Protein AF-A0A539D1W3-F1 (afdb_monomer)

Radius of gyration: 18.22 Å; Cα contacts (8 Å, |Δi|>4): 132; chains: 1; bounding box: 27×50×44 Å

Mean predicted aligned error: 14.37 Å

Foldseek 3Di:
DDDPPPPPDDDDKDFALGQDCDPPQVVRCVVVVHDSVVCSVVRNVVRVVPGAIPDDPAFQDGAGEEDELVRLLVVLVVCVVVDPDPDSVSSSVVSCVVCNRRNYHYHD

Nearest PDB structures (foldseek):
  1r2x-assembly1_A  TM=5.219E-01  e=2.635E-10  Thermotoga maritima
  5ady-assembly1_I  TM=4.848E-01  e=4.265E-09  Escherichia coli K-12
  1y39-assembly2_B  TM=7.244E-01  e=1.456E-06  Geobacillus stearothermophilus
  4csu-assembly1_I  TM=9.001E-01  e=2.356E-05  Escherichia coli K-12
  6wdi-assembly1_i  TM=8.761E-01  e=1.691E-05  Escherichia coli

pLDDT: mean 72.84, std 14.6, range [35.78, 91.81]

Structure (mmCIF, N/CA/C/O backbone):
data_AF-A0A539D1W3-F1
#
_entry.id   AF-A0A539D1W3-F1
#
loop_
_atom_site.group_PDB
_atom_site.id
_atom_site.type_symbol
_atom_site.label_atom_id
_atom_site.label_alt_id
_atom_site.label_comp_id
_atom_site.label_asym_id
_atom_site.label_entity_id
_atom_site.label_seq_id
_atom_site.pdbx_PDB_ins_code
_atom_site.Cartn_x
_atom_site.Cartn_y
_atom_site.Cartn_z
_atom_site.occupancy
_atom_site.B_iso_or_equiv
_atom_site.auth_seq_id
_atom_site.auth_comp_id
_atom_site.auth_asym_id
_atom_site.auth_atom_id
_atom_site.pdbx_PDB_model_num
ATOM 1 N N . MET A 1 1 ? 12.195 8.480 -31.806 1.00 35.78 1 MET A N 1
ATOM 2 C CA . MET A 1 1 ? 13.162 8.135 -30.741 1.00 35.78 1 MET A CA 1
ATOM 3 C C . MET A 1 1 ? 12.599 8.638 -29.421 1.00 35.78 1 MET A C 1
ATOM 5 O O . MET A 1 1 ? 12.085 9.749 -29.383 1.00 35.78 1 MET A O 1
ATOM 9 N N . ALA A 1 2 ? 12.527 7.748 -28.432 1.00 39.59 2 ALA A N 1
ATOM 10 C CA . ALA A 1 2 ? 11.616 7.809 -27.292 1.00 39.59 2 ALA A CA 1
ATOM 11 C C . ALA A 1 2 ? 11.857 9.011 -26.367 1.00 39.59 2 ALA A C 1
ATOM 13 O O . ALA A 1 2 ? 12.995 9.336 -26.028 1.00 39.59 2 ALA A O 1
ATOM 14 N N . LYS A 1 3 ? 10.757 9.656 -25.960 1.00 39.38 3 LYS A N 1
ATOM 15 C CA . LYS A 1 3 ? 10.733 10.719 -24.953 1.00 39.38 3 LYS A CA 1
ATOM 16 C C . LYS A 1 3 ? 11.393 10.192 -23.681 1.00 39.38 3 LYS A C 1
ATOM 18 O O . LYS A 1 3 ? 10.917 9.226 -23.094 1.00 39.38 3 LYS A O 1
ATOM 23 N N . LYS A 1 4 ? 12.484 10.835 -23.276 1.00 37.00 4 LYS A N 1
ATOM 24 C CA . LYS A 1 4 ? 13.166 10.611 -22.003 1.00 37.00 4 LYS A CA 1
ATOM 25 C C . LYS A 1 4 ? 12.258 11.159 -20.901 1.00 37.00 4 LYS A C 1
ATOM 27 O O . LYS A 1 4 ? 12.365 12.322 -20.525 1.00 37.00 4 LYS A O 1
ATOM 32 N N . VAL A 1 5 ? 11.282 10.359 -20.482 1.00 44.88 5 VAL A N 1
ATOM 33 C CA . VAL A 1 5 ? 10.501 10.638 -19.278 1.00 44.88 5 VAL A CA 1
ATOM 34 C C . VAL A 1 5 ? 11.500 10.502 -18.134 1.00 44.88 5 VAL A C 1
ATOM 36 O O . VAL A 1 5 ? 12.143 9.468 -17.995 1.00 44.88 5 VAL A O 1
ATOM 39 N N . LEU A 1 6 ? 11.766 11.588 -17.411 1.00 43.62 6 LEU A N 1
ATOM 40 C CA . LEU A 1 6 ? 12.645 11.531 -16.252 1.00 43.62 6 LEU A CA 1
ATOM 41 C C . LEU A 1 6 ? 11.953 10.663 -15.194 1.00 43.62 6 LEU A C 1
ATOM 43 O O . LEU A 1 6 ? 11.040 11.132 -14.521 1.00 43.62 6 LEU A O 1
ATOM 47 N N . ASP A 1 7 ? 12.397 9.416 -15.058 1.00 44.31 7 ASP A N 1
ATOM 48 C CA . ASP A 1 7 ? 11.919 8.415 -14.095 1.00 44.31 7 ASP A CA 1
ATOM 49 C C . ASP A 1 7 ? 12.304 8.763 -12.637 1.00 44.31 7 ASP A C 1
ATOM 51 O O . ASP A 1 7 ? 12.894 7.964 -11.909 1.00 44.31 7 ASP A O 1
ATOM 55 N N . LYS A 1 8 ? 12.010 9.984 -12.171 1.00 54.72 8 LYS A N 1
ATOM 56 C CA . LYS A 1 8 ? 12.076 10.329 -10.743 1.00 54.72 8 LYS A CA 1
ATOM 57 C C . LYS A 1 8 ? 10.786 9.867 -10.068 1.00 54.72 8 LYS A C 1
ATOM 59 O O . LYS A 1 8 ? 9.866 10.647 -9.840 1.00 54.72 8 LYS A O 1
ATOM 64 N N . THR A 1 9 ? 10.725 8.583 -9.734 1.00 55.38 9 THR A N 1
ATOM 65 C CA . THR A 1 9 ? 9.640 8.025 -8.919 1.00 55.38 9 THR A CA 1
ATOM 66 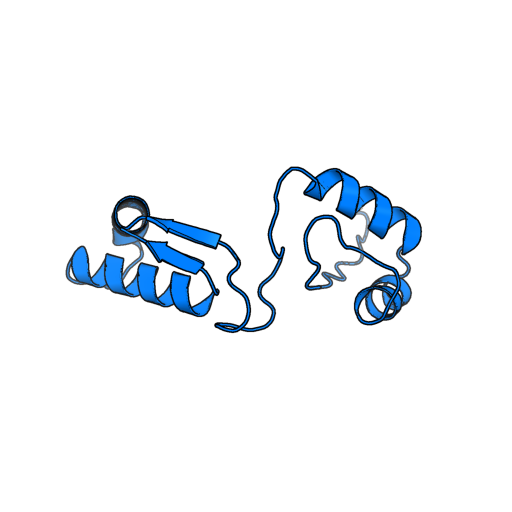C C . THR A 1 9 ? 9.804 8.490 -7.471 1.00 55.38 9 THR A C 1
ATOM 68 O O . THR A 1 9 ? 10.610 7.944 -6.719 1.00 55.38 9 THR A O 1
ATOM 71 N N . ILE A 1 10 ? 9.054 9.520 -7.071 1.00 61.59 10 ILE A N 1
ATOM 72 C CA . ILE A 1 10 ? 9.014 9.998 -5.683 1.00 61.59 10 ILE A CA 1
ATOM 73 C C . ILE A 1 10 ? 8.001 9.163 -4.902 1.00 61.59 10 ILE A C 1
ATOM 75 O O . ILE A 1 10 ? 6.816 9.140 -5.228 1.00 61.59 10 ILE A O 1
ATOM 79 N N . LYS A 1 11 ? 8.467 8.497 -3.842 1.00 58.09 11 LYS A N 1
ATOM 80 C CA . LYS A 1 11 ? 7.603 7.827 -2.866 1.00 58.09 11 LYS A CA 1
ATOM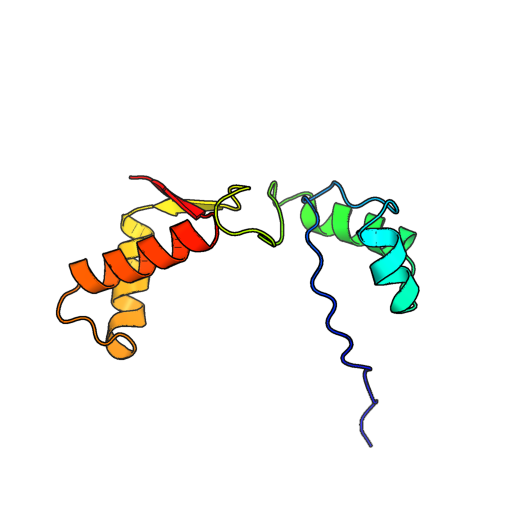 81 C C . LYS A 1 11 ? 7.285 8.819 -1.757 1.00 58.09 11 LYS A C 1
ATOM 83 O O . LYS A 1 11 ? 8.177 9.191 -1.000 1.00 58.09 11 LYS A O 1
ATOM 88 N N . LEU A 1 12 ? 6.032 9.251 -1.680 1.00 64.00 12 LEU A N 1
ATOM 89 C CA . LEU A 1 12 ? 5.579 10.188 -0.663 1.00 64.00 12 LEU A CA 1
ATOM 90 C C . LEU A 1 12 ? 4.320 9.663 0.021 1.00 64.00 12 LEU A C 1
ATOM 92 O O . LEU A 1 12 ? 3.416 9.165 -0.643 1.00 64.00 12 LEU A O 1
ATOM 96 N N . GLN A 1 13 ? 4.283 9.770 1.346 1.00 62.94 13 GLN A N 1
ATOM 97 C CA . GLN A 1 13 ? 3.139 9.373 2.155 1.00 62.94 13 GLN A CA 1
ATOM 98 C C . GLN A 1 13 ? 2.225 10.579 2.344 1.00 62.94 13 GLN A C 1
ATOM 100 O O . GLN A 1 13 ? 2.629 11.575 2.945 1.00 62.94 13 GLN A O 1
ATOM 105 N N . ILE A 1 14 ? 1.002 10.491 1.822 1.00 68.06 14 ILE A N 1
ATOM 106 C CA . ILE A 1 14 ? 0.021 11.572 1.908 1.00 68.06 14 ILE A CA 1
ATOM 107 C C . ILE A 1 14 ? -1.326 10.977 2.337 1.00 68.06 14 ILE A C 1
ATOM 109 O O . ILE A 1 14 ? -1.793 10.017 1.714 1.00 68.06 14 ILE A O 1
ATOM 113 N N . PRO A 1 15 ? -1.968 11.509 3.393 1.00 67.31 15 PRO A N 1
ATOM 114 C CA . PRO A 1 15 ? -3.331 11.119 3.722 1.00 67.31 15 PRO A CA 1
ATOM 115 C C . PRO A 1 15 ? -4.283 11.538 2.594 1.00 67.3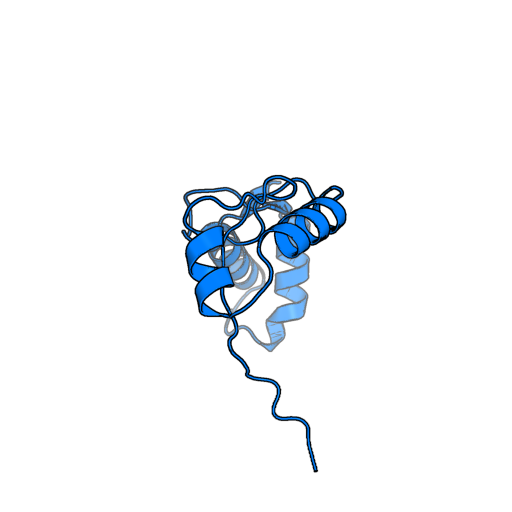1 15 PRO A C 1
ATOM 117 O O . PRO A 1 15 ? -4.193 12.658 2.084 1.00 67.31 15 PRO A O 1
ATOM 120 N N . ALA A 1 16 ? -5.194 10.646 2.203 1.00 69.94 16 ALA A N 1
ATOM 121 C CA . ALA A 1 16 ? -6.205 10.927 1.191 1.00 69.94 16 ALA A CA 1
ATOM 122 C C . ALA A 1 16 ? -7.000 12.191 1.549 1.00 69.94 16 ALA A C 1
ATOM 124 O O . ALA A 1 16 ? -7.416 12.376 2.692 1.00 69.94 16 ALA A O 1
ATOM 125 N N . GLY A 1 17 ? -7.177 13.082 0.576 1.00 68.75 17 GLY A N 1
ATOM 126 C CA . GLY A 1 17 ? -7.884 14.350 0.756 1.00 68.75 17 GLY A CA 1
ATOM 127 C C . GLY A 1 17 ? -7.146 15.413 1.582 1.00 68.75 17 GLY A C 1
ATOM 128 O O . GLY A 1 17 ? -7.676 16.514 1.721 1.00 68.75 17 GLY A O 1
ATOM 129 N N . ALA A 1 18 ? -5.944 15.131 2.103 1.00 72.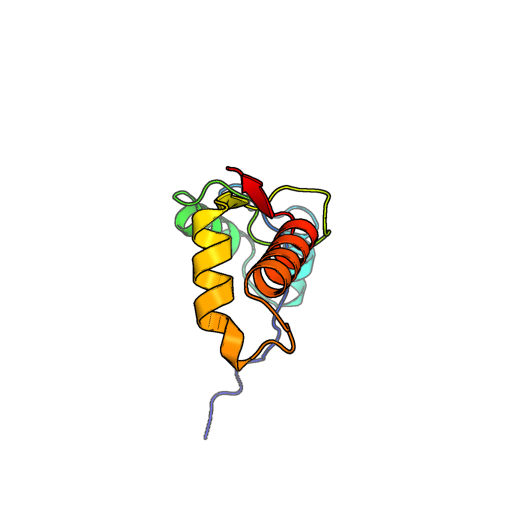38 18 ALA A N 1
ATOM 130 C CA . ALA A 1 18 ? -5.185 16.043 2.963 1.00 72.38 18 ALA A CA 1
ATOM 131 C C . ALA A 1 18 ? -3.780 16.388 2.427 1.00 72.38 18 ALA A C 1
ATOM 133 O O . ALA A 1 18 ? -2.871 16.691 3.203 1.00 72.38 18 ALA A O 1
ATOM 134 N N . ALA A 1 19 ? -3.580 16.375 1.106 1.00 71.00 19 ALA A N 1
ATOM 135 C CA . ALA A 1 19 ? -2.366 16.913 0.497 1.00 71.00 19 ALA A CA 1
ATOM 136 C C . ALA A 1 19 ? -2.285 18.427 0.725 1.00 71.00 19 ALA A C 1
ATOM 138 O O . ALA A 1 19 ? -3.195 19.174 0.351 1.00 71.00 19 ALA A O 1
ATOM 139 N N . ASN A 1 20 ? -1.182 18.880 1.320 1.00 72.88 20 ASN A N 1
ATOM 140 C CA . ASN A 1 20 ? -0.887 20.288 1.556 1.00 72.88 20 ASN A CA 1
ATOM 141 C C . ASN A 1 20 ? 0.584 20.590 1.199 1.00 72.88 20 ASN A C 1
ATOM 143 O O . ASN A 1 20 ? 1.403 19.677 1.154 1.00 72.88 20 ASN A O 1
ATOM 147 N N . PRO A 1 21 ? 0.944 21.850 0.906 1.00 69.38 21 PRO A N 1
ATOM 148 C CA . PRO A 1 21 ? 2.301 22.217 0.496 1.00 69.38 21 PRO A CA 1
ATOM 149 C C . PRO A 1 21 ? 3.348 22.191 1.628 1.00 69.38 21 PRO A C 1
ATOM 151 O O . PRO A 1 21 ? 4.498 22.556 1.382 1.00 69.38 21 PRO A O 1
ATOM 154 N N . SER A 1 22 ? 3.000 21.776 2.852 1.00 70.31 22 SER A N 1
ATOM 155 C CA . SER A 1 22 ? 3.967 21.691 3.953 1.00 70.31 22 SER A CA 1
ATOM 156 C C . SER A 1 22 ? 5.021 20.603 3.699 1.00 70.31 22 SER A C 1
ATOM 158 O O . SER A 1 22 ? 4.807 19.683 2.898 1.00 70.31 22 SER A O 1
ATOM 160 N N . PRO A 1 23 ? 6.181 20.660 4.380 1.00 66.00 23 PRO A N 1
ATOM 161 C CA . PRO A 1 23 ? 7.079 19.509 4.465 1.00 66.00 23 PRO A CA 1
ATOM 162 C C . PRO A 1 23 ? 6.285 18.294 4.979 1.00 66.00 23 PRO A C 1
ATOM 164 O O . PRO A 1 23 ? 5.592 18.446 5.987 1.00 66.00 23 PRO A O 1
ATOM 167 N N . PRO A 1 24 ? 6.313 17.118 4.313 1.00 66.56 24 PRO A N 1
ATOM 168 C CA . PRO A 1 24 ? 7.292 16.616 3.332 1.00 66.56 24 PRO A CA 1
ATOM 169 C C . PRO A 1 24 ? 6.933 16.793 1.836 1.00 66.56 24 PRO A C 1
ATOM 171 O O . PRO A 1 24 ? 7.753 16.471 0.977 1.00 66.56 24 PRO A O 1
ATOM 174 N N . ILE A 1 25 ? 5.741 17.300 1.500 1.00 72.56 25 ILE A N 1
ATOM 175 C CA . ILE A 1 25 ? 5.206 17.388 0.124 1.00 72.56 25 ILE A CA 1
ATOM 176 C C . ILE A 1 25 ? 5.844 18.524 -0.668 1.00 72.56 25 ILE A C 1
ATOM 178 O O . ILE A 1 25 ? 6.303 18.310 -1.792 1.00 72.56 25 ILE A O 1
ATOM 182 N N . GLY A 1 26 ? 5.923 19.712 -0.067 1.00 72.12 26 GLY A N 1
ATOM 183 C CA . GLY A 1 26 ? 6.497 20.892 -0.714 1.00 72.12 26 GLY A CA 1
ATOM 184 C C . GLY A 1 26 ? 7.942 20.680 -1.187 1.00 72.12 26 GLY A C 1
ATOM 185 O O . GLY A 1 26 ? 8.211 20.839 -2.379 1.00 72.12 26 GLY A O 1
ATOM 186 N N . PRO A 1 27 ? 8.871 20.259 -0.304 1.00 79.00 27 PRO A N 1
ATOM 187 C CA . PRO A 1 27 ? 10.262 20.024 -0.686 1.00 79.00 27 PRO A CA 1
ATOM 188 C C . PRO A 1 27 ? 10.432 18.904 -1.720 1.00 79.00 27 PRO A C 1
ATOM 190 O O . PRO A 1 27 ? 11.189 19.074 -2.672 1.00 79.00 27 PRO A O 1
ATOM 193 N N . ALA A 1 28 ? 9.718 17.781 -1.578 1.00 73.12 28 ALA A N 1
ATOM 194 C CA . ALA A 1 28 ? 9.883 16.626 -2.462 1.00 73.12 28 ALA A CA 1
ATOM 195 C C . ALA A 1 28 ? 9.380 16.900 -3.888 1.00 73.12 28 ALA A C 1
ATOM 197 O O . ALA A 1 28 ? 10.078 16.612 -4.860 1.00 73.12 28 ALA A O 1
ATOM 198 N N . LEU A 1 29 ? 8.196 17.503 -4.023 1.00 74.56 29 LEU A N 1
ATOM 199 C CA . LEU A 1 29 ? 7.626 17.840 -5.329 1.00 74.56 29 LEU A CA 1
ATOM 200 C C . LEU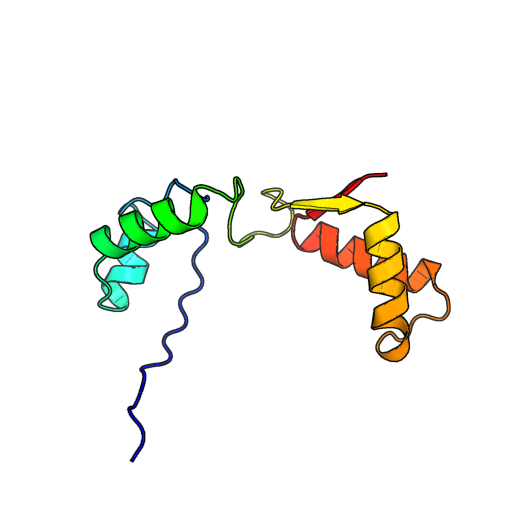 A 1 29 ? 8.334 19.035 -5.973 1.00 74.56 29 LEU A C 1
ATOM 202 O O . LEU A 1 29 ? 8.583 19.018 -7.179 1.00 74.56 29 LEU A O 1
ATOM 206 N N . GLY A 1 30 ? 8.744 20.025 -5.171 1.00 75.31 30 GLY A N 1
ATOM 207 C CA . GLY A 1 30 ? 9.550 21.152 -5.637 1.00 75.31 30 GLY A CA 1
ATOM 208 C C . GLY A 1 30 ? 10.909 20.712 -6.194 1.00 75.31 30 GLY A C 1
ATOM 209 O O . GLY A 1 30 ? 11.300 21.154 -7.271 1.00 75.31 30 GLY A O 1
ATOM 210 N N . GLN A 1 31 ? 11.593 19.766 -5.535 1.00 77.50 31 GLN A N 1
ATOM 211 C CA . GLN A 1 31 ? 12.851 19.179 -6.029 1.00 77.50 31 GLN A CA 1
ATOM 212 C C . GLN A 1 31 ? 12.690 18.350 -7.318 1.00 77.50 31 GLN A C 1
ATOM 214 O O . GLN A 1 31 ? 13.670 18.116 -8.034 1.00 77.50 31 GLN A O 1
ATOM 219 N N . ALA A 1 32 ? 11.473 17.896 -7.625 1.00 71.56 32 ALA A N 1
ATOM 220 C CA . ALA A 1 32 ? 11.142 17.252 -8.895 1.00 71.56 32 ALA A CA 1
ATOM 221 C C . ALA A 1 32 ? 10.624 18.215 -9.970 1.00 71.56 32 ALA A C 1
ATOM 223 O O . ALA A 1 32 ? 10.396 17.776 -11.094 1.00 71.56 32 ALA A O 1
ATOM 224 N N . GLY A 1 33 ? 10.469 19.507 -9.663 1.00 75.31 33 GLY A N 1
ATOM 225 C CA . GLY A 1 33 ? 9.931 20.488 -10.606 1.00 75.31 33 GLY A CA 1
ATOM 226 C C . GLY A 1 33 ? 8.433 20.317 -10.876 1.00 75.31 33 GLY A C 1
ATOM 227 O O . GLY A 1 33 ? 7.956 20.713 -11.936 1.00 75.31 33 GLY A O 1
ATOM 228 N N . VAL A 1 34 ? 7.692 19.713 -9.942 1.00 76.00 34 VAL A N 1
ATOM 229 C CA . VAL A 1 34 ? 6.238 19.521 -10.037 1.00 76.00 34 VAL A CA 1
ATOM 230 C C . VAL A 1 34 ? 5.522 20.684 -9.350 1.00 76.00 34 VAL A C 1
ATOM 232 O O . VAL A 1 34 ? 5.919 21.125 -8.270 1.00 76.00 34 VAL A O 1
ATOM 235 N N . ASN A 1 35 ? 4.441 21.178 -9.957 1.00 80.50 35 ASN A N 1
ATOM 236 C CA . ASN A 1 35 ? 3.631 22.243 -9.375 1.00 80.50 35 ASN A CA 1
ATOM 237 C C . ASN A 1 35 ? 2.848 21.723 -8.155 1.00 80.50 35 ASN A C 1
ATOM 239 O O . ASN A 1 35 ? 1.867 20.989 -8.284 1.00 80.50 35 ASN A O 1
ATOM 243 N N . ILE A 1 36 ? 3.302 22.113 -6.962 1.00 74.69 36 ILE A N 1
ATOM 244 C CA . ILE A 1 36 ? 2.818 21.605 -5.671 1.00 74.69 36 ILE A CA 1
ATOM 245 C C . ILE A 1 36 ? 1.312 21.856 -5.497 1.00 74.69 36 ILE A C 1
ATOM 247 O O . ILE A 1 36 ? 0.593 20.980 -5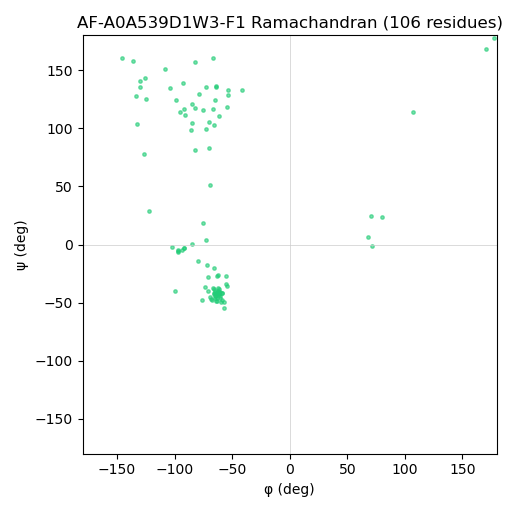.027 1.00 74.69 36 ILE A O 1
ATOM 251 N N . MET A 1 37 ? 0.808 23.031 -5.890 1.00 80.00 37 MET A N 1
ATOM 252 C CA . MET A 1 37 ? -0.605 23.390 -5.689 1.00 80.00 37 MET A CA 1
ATOM 253 C C . MET A 1 37 ? -1.548 22.606 -6.603 1.00 80.00 37 MET A C 1
ATOM 255 O O . MET A 1 37 ? -2.615 22.169 -6.169 1.00 80.00 37 MET A O 1
ATOM 259 N N . GLU A 1 38 ? -1.145 22.411 -7.857 1.00 81.81 38 GLU A N 1
ATOM 260 C CA . GLU A 1 38 ? -1.905 21.621 -8.825 1.00 81.81 38 GLU A CA 1
ATOM 261 C C . GLU A 1 38 ? -1.945 20.151 -8.408 1.00 81.81 38 GLU A C 1
ATOM 263 O O . GLU A 1 38 ? -3.015 19.541 -8.387 1.00 81.81 38 GLU A O 1
ATOM 268 N N . PHE A 1 39 ? -0.803 19.625 -7.959 1.00 80.12 39 PHE A N 1
ATOM 269 C CA . PHE A 1 39 ? -0.715 18.286 -7.400 1.00 80.12 39 PHE A CA 1
ATOM 270 C C . PHE A 1 39 ? -1.620 18.121 -6.176 1.00 80.12 39 PHE A C 1
ATOM 272 O O . PHE A 1 39 ? -2.409 17.184 -6.141 1.00 80.12 39 PHE A O 1
ATOM 279 N N . CYS A 1 40 ? -1.570 19.032 -5.197 1.00 78.75 40 CYS A N 1
ATOM 280 C CA . CYS A 1 40 ? -2.409 18.936 -4.000 1.00 78.75 40 CYS A CA 1
ATOM 281 C C . CYS A 1 40 ? -3.904 18.923 -4.351 1.00 78.75 40 CYS A C 1
ATOM 283 O O . CYS A 1 40 ? -4.659 18.126 -3.799 1.00 78.75 40 CYS A O 1
ATOM 285 N N . LYS A 1 41 ? -4.341 19.758 -5.303 1.00 81.50 41 LYS A N 1
ATOM 286 C CA . LYS A 1 41 ? -5.744 19.809 -5.737 1.00 81.50 41 LYS A CA 1
ATOM 287 C C . LYS A 1 41 ? -6.164 18.543 -6.488 1.00 81.50 41 LYS A C 1
ATOM 289 O O . LYS A 1 41 ? -7.215 17.984 -6.183 1.00 81.50 41 LYS A O 1
ATOM 294 N N . ALA A 1 42 ? -5.347 18.083 -7.436 1.00 78.56 42 ALA A N 1
ATOM 295 C CA . ALA A 1 42 ? -5.612 16.872 -8.210 1.00 78.56 42 ALA A CA 1
ATOM 296 C C . ALA A 1 42 ? -5.588 15.615 -7.328 1.00 78.56 42 ALA A C 1
ATOM 298 O O . ALA A 1 42 ? -6.471 14.768 -7.437 1.00 78.56 42 ALA A O 1
ATOM 299 N N . PHE A 1 43 ? -4.626 15.526 -6.408 1.00 77.38 43 PHE A N 1
ATOM 300 C CA . PHE A 1 43 ? -4.516 14.435 -5.448 1.00 77.38 43 PHE A CA 1
ATOM 301 C C . PHE A 1 43 ? -5.720 14.413 -4.511 1.00 77.38 43 PHE A C 1
ATOM 303 O O . PHE A 1 43 ? -6.354 13.374 -4.369 1.00 77.38 43 PHE A O 1
ATOM 310 N N . ASN A 1 44 ? -6.102 15.548 -3.919 1.00 77.81 44 ASN A N 1
ATOM 311 C CA . ASN A 1 44 ? -7.260 15.596 -3.026 1.00 77.81 44 ASN A CA 1
ATOM 312 C C . ASN A 1 44 ? -8.558 15.238 -3.764 1.00 77.81 44 ASN A C 1
ATOM 314 O O . ASN A 1 44 ? -9.342 14.461 -3.235 1.00 77.81 44 ASN A O 1
ATOM 318 N N . ALA A 1 45 ? -8.747 15.707 -5.002 1.00 79.62 45 ALA A N 1
ATOM 319 C CA . ALA A 1 45 ? -9.909 15.351 -5.821 1.00 79.62 45 ALA A CA 1
ATOM 320 C C . ALA A 1 45 ? -9.950 13.857 -6.194 1.00 79.62 45 ALA A C 1
ATOM 322 O O . ALA A 1 45 ? -11.000 13.225 -6.116 1.00 79.62 45 ALA A O 1
ATOM 323 N N . ALA A 1 46 ? -8.807 13.266 -6.555 1.00 74.31 46 ALA A N 1
ATOM 324 C CA . ALA A 1 46 ? -8.714 11.844 -6.894 1.00 74.31 46 ALA A CA 1
ATOM 325 C C . ALA A 1 46 ? -8.876 10.927 -5.670 1.00 74.31 46 ALA A C 1
ATOM 327 O O . ALA A 1 46 ? -9.322 9.789 -5.793 1.00 74.31 46 ALA A O 1
ATOM 328 N N . THR A 1 47 ? -8.517 11.419 -4.483 1.00 72.69 47 THR A N 1
ATOM 32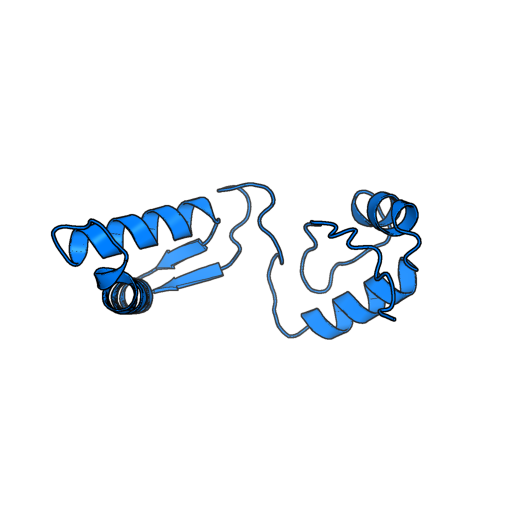9 C CA . THR A 1 47 ? -8.486 10.631 -3.242 1.00 72.69 47 THR A CA 1
ATOM 330 C C . THR A 1 47 ? -9.684 10.892 -2.328 1.00 72.69 47 THR A C 1
ATOM 332 O O . THR A 1 47 ? -9.855 10.196 -1.331 1.00 72.69 47 THR A O 1
ATOM 335 N N . GLN A 1 48 ? -10.587 11.803 -2.711 1.00 64.75 48 GLN A N 1
ATOM 336 C CA . GLN A 1 48 ? -11.843 12.099 -2.008 1.00 64.75 48 GLN A CA 1
ATOM 337 C C . GLN A 1 48 ? -12.747 10.870 -1.799 1.00 64.75 48 GLN A C 1
ATOM 339 O O . GLN A 1 48 ? -13.521 10.845 -0.847 1.00 64.75 48 GLN A O 1
ATOM 344 N N . GLY A 1 49 ? -12.654 9.854 -2.664 1.00 63.56 49 GLY A N 1
ATOM 345 C CA . GLY A 1 49 ? -13.448 8.621 -2.577 1.00 63.56 49 GLY A CA 1
ATOM 346 C C . GLY A 1 49 ? -12.786 7.464 -1.821 1.00 63.56 49 GLY A C 1
ATOM 347 O O . GLY A 1 49 ? -13.414 6.424 -1.648 1.00 63.56 49 GLY A O 1
ATOM 348 N N . GLN A 1 50 ? -11.530 7.612 -1.390 1.00 59.62 50 GLN A N 1
ATOM 349 C CA . GLN A 1 50 ? -10.770 6.558 -0.710 1.00 59.62 50 GLN A CA 1
ATOM 350 C C . GLN A 1 50 ? -10.218 7.087 0.618 1.00 59.62 50 GLN A C 1
ATOM 352 O O . GLN A 1 50 ? -9.040 7.434 0.698 1.00 59.62 50 GLN A O 1
ATOM 357 N N . PRO A 1 51 ? -11.055 7.189 1.667 1.00 55.06 51 PRO A N 1
ATOM 358 C CA . PRO A 1 51 ? -10.602 7.628 2.982 1.00 55.06 51 PRO A CA 1
ATOM 359 C C . PRO A 1 51 ? -9.546 6.653 3.533 1.00 55.06 51 PRO A C 1
ATOM 361 O O . PRO A 1 51 ? -9.851 5.509 3.861 1.00 55.06 51 PRO A O 1
ATOM 364 N N . GLY A 1 52 ? -8.291 7.103 3.617 1.00 59.16 52 GLY A N 1
ATOM 365 C CA . GLY A 1 52 ? -7.161 6.306 4.102 1.00 59.16 52 GLY A CA 1
ATOM 366 C C . GLY A 1 52 ? -5.804 6.983 3.877 1.00 59.16 52 GLY A C 1
ATOM 367 O O . GLY A 1 52 ? -5.698 7.984 3.171 1.00 59.16 52 GLY A O 1
ATOM 368 N N . LEU A 1 53 ? -4.739 6.458 4.488 1.00 55.00 53 LEU A N 1
ATOM 369 C CA . LEU A 1 53 ? -3.368 6.866 4.163 1.00 55.00 53 LEU A CA 1
ATOM 370 C C . LEU A 1 53 ? -2.896 6.116 2.920 1.00 55.00 53 LEU A C 1
ATOM 372 O O . LEU A 1 53 ? -2.767 4.893 2.939 1.00 55.00 53 LEU A O 1
ATOM 376 N N . ILE A 1 54 ? -2.606 6.857 1.851 1.00 58.91 54 ILE A N 1
ATOM 377 C CA . ILE A 1 54 ? -2.049 6.283 0.629 1.00 58.91 54 ILE A CA 1
ATOM 378 C C . ILE A 1 54 ? -0.536 6.239 0.824 1.00 58.91 54 ILE A C 1
ATOM 380 O O . ILE A 1 54 ? 0.165 7.247 0.731 1.00 58.91 54 ILE A O 1
ATOM 384 N N . GLY A 1 55 ? -0.061 5.055 1.200 1.00 49.94 55 GLY A N 1
ATOM 385 C CA . GLY A 1 55 ? 1.335 4.773 1.513 1.00 49.94 55 GLY A CA 1
ATOM 386 C C . GLY A 1 55 ? 1.553 4.597 3.010 1.00 49.94 55 GLY A C 1
ATOM 387 O O . GLY A 1 55 ? 1.439 5.539 3.785 1.00 49.94 55 GLY A O 1
ATOM 388 N N . SER A 1 56 ? 1.912 3.387 3.427 1.00 42.81 56 SER A N 1
ATOM 389 C CA . SER A 1 56 ? 2.612 3.192 4.693 1.00 42.81 56 SER A CA 1
ATOM 390 C C . SER A 1 56 ? 4.103 3.408 4.421 1.00 42.81 56 SER A C 1
ATOM 392 O O . SER A 1 56 ? 4.746 2.579 3.781 1.00 42.81 56 SER A O 1
ATOM 394 N N . GLY A 1 57 ? 4.636 4.561 4.834 1.00 53.50 57 GLY A N 1
ATOM 395 C CA . GLY A 1 57 ? 6.082 4.786 4.939 1.00 53.50 57 GLY A CA 1
ATOM 396 C C . GLY A 1 57 ? 6.682 4.182 6.215 1.00 53.50 57 GLY A C 1
ATOM 397 O O . GLY A 1 57 ? 7.894 4.020 6.304 1.00 53.50 57 GLY A O 1
ATOM 398 N N . GLU A 1 58 ? 5.839 3.801 7.178 1.00 51.22 58 GLU A N 1
ATOM 399 C CA . GLU A 1 58 ? 6.227 3.162 8.434 1.00 51.22 58 GLU A CA 1
ATOM 400 C C . GLU A 1 58 ? 5.331 1.939 8.697 1.00 51.22 58 GLU A C 1
ATOM 402 O O . GLU A 1 58 ? 4.171 2.095 9.110 1.00 51.22 58 GLU A O 1
ATOM 407 N N . PRO A 1 59 ? 5.856 0.717 8.479 1.00 50.06 59 PRO A N 1
ATOM 408 C CA . PRO A 1 59 ? 5.256 -0.522 8.965 1.00 50.06 59 PRO A CA 1
ATOM 409 C C . PRO A 1 59 ? 4.726 -0.360 10.396 1.00 50.06 59 PRO A C 1
ATOM 411 O O . PRO A 1 59 ? 5.432 0.143 11.267 1.00 50.06 59 PRO A O 1
ATOM 414 N N . ASN A 1 60 ? 3.496 -0.809 10.657 1.00 53.66 60 ASN A N 1
ATOM 415 C CA . ASN A 1 60 ? 2.895 -0.899 11.999 1.00 53.66 60 ASN A CA 1
ATOM 416 C C . ASN A 1 60 ? 2.565 0.412 12.755 1.00 53.66 60 ASN A C 1
ATOM 418 O O . ASN A 1 60 ? 2.157 0.318 13.912 1.00 53.66 60 ASN A O 1
ATOM 422 N N . ARG A 1 61 ? 2.694 1.615 12.169 1.00 52.88 61 ARG A N 1
ATOM 423 C CA . ARG A 1 61 ? 2.316 2.878 12.857 1.00 52.88 61 ARG A CA 1
ATOM 424 C C . ARG A 1 61 ? 0.955 3.437 12.463 1.00 52.88 61 ARG A C 1
ATOM 426 O O . ARG A 1 61 ? 0.204 3.873 13.328 1.00 52.88 61 ARG A O 1
ATOM 433 N N . ASN A 1 62 ? 0.616 3.376 11.179 1.00 51.94 62 ASN A N 1
ATOM 434 C CA . ASN A 1 62 ? -0.663 3.846 10.660 1.00 51.94 62 ASN A CA 1
ATOM 435 C C . ASN A 1 62 ? -1.357 2.725 9.896 1.00 51.94 62 ASN A C 1
ATOM 437 O O . ASN A 1 62 ? -0.778 2.146 8.976 1.00 51.94 62 ASN A O 1
ATOM 441 N N . LYS A 1 63 ? -2.598 2.422 10.281 1.00 58.47 63 LYS A N 1
ATOM 442 C CA . LYS A 1 63 ? -3.378 1.370 9.637 1.00 58.47 63 LYS A CA 1
ATOM 443 C C . LYS A 1 63 ? -3.877 1.862 8.277 1.00 58.47 63 LYS A C 1
ATOM 445 O O . LYS A 1 63 ? -4.643 2.820 8.219 1.00 58.47 63 LYS A O 1
ATOM 450 N N . VAL A 1 64 ? -3.421 1.238 7.196 1.00 60.22 64 VAL A N 1
ATOM 451 C CA . VAL A 1 64 ? -3.697 1.645 5.805 1.00 60.22 64 VAL A CA 1
ATOM 452 C C . VAL A 1 64 ? -4.852 0.875 5.163 1.00 60.22 64 VAL A C 1
ATOM 454 O O . VAL A 1 64 ? -5.271 1.208 4.060 1.00 60.22 64 VAL A O 1
ATOM 457 N N . GLY A 1 65 ? -5.401 -0.132 5.844 1.00 71.62 65 GLY A N 1
ATOM 458 C CA . GLY A 1 65 ? -6.547 -0.895 5.355 1.00 71.62 65 GLY A CA 1
ATOM 459 C C . GLY A 1 65 ? -6.948 -2.026 6.295 1.00 71.62 65 GLY A C 1
ATOM 460 O O . GLY A 1 65 ? -6.303 -2.255 7.321 1.00 71.62 65 GLY A O 1
ATOM 461 N N . ARG A 1 66 ? -8.018 -2.739 5.936 1.00 81.81 66 ARG A N 1
ATOM 462 C CA . ARG A 1 66 ? -8.446 -3.977 6.597 1.00 81.81 66 ARG A CA 1
ATOM 463 C C . ARG A 1 66 ? -8.683 -5.051 5.544 1.00 81.81 66 ARG A C 1
ATOM 465 O O . ARG A 1 66 ? -9.228 -4.744 4.488 1.00 81.81 66 ARG A O 1
ATOM 472 N N . VAL A 1 67 ? -8.295 -6.282 5.840 1.00 85.69 67 VAL A N 1
ATOM 473 C CA . VAL A 1 67 ? -8.615 -7.471 5.042 1.00 85.69 67 VAL A CA 1
ATOM 474 C C . VAL A 1 67 ? -9.274 -8.504 5.938 1.00 85.69 67 VAL A C 1
ATOM 476 O O . VAL A 1 67 ? -8.917 -8.626 7.108 1.00 85.69 67 VAL A O 1
ATOM 479 N N . THR A 1 68 ? -10.241 -9.236 5.400 1.00 91.75 68 THR A N 1
ATOM 480 C CA . THR A 1 68 ? -10.901 -10.319 6.137 1.00 91.75 68 THR A CA 1
ATOM 481 C C . THR A 1 68 ? -10.086 -11.608 6.080 1.00 91.75 68 THR A C 1
ATOM 483 O O . THR A 1 68 ? -9.331 -11.830 5.127 1.00 91.75 68 THR A O 1
ATOM 486 N N . THR A 1 69 ? -10.280 -12.507 7.043 1.00 87.12 69 THR A N 1
ATOM 487 C CA . THR A 1 69 ? -9.693 -13.858 7.009 1.00 87.12 69 THR A CA 1
ATOM 488 C C . THR A 1 69 ? -10.071 -14.609 5.719 1.00 87.12 69 THR A C 1
ATOM 490 O O . THR A 1 69 ? -9.243 -15.325 5.151 1.00 87.12 69 THR A O 1
ATOM 493 N N . ALA A 1 70 ? -11.276 -14.376 5.182 1.00 90.81 70 ALA A N 1
ATOM 494 C CA . ALA A 1 70 ? -11.715 -14.917 3.893 1.00 90.81 70 ALA A CA 1
ATOM 495 C C . ALA A 1 70 ? -10.873 -14.399 2.712 1.00 90.81 70 ALA A C 1
ATOM 497 O O . ALA A 1 70 ? -10.410 -15.189 1.892 1.00 90.81 70 ALA A O 1
ATOM 498 N N . GLN A 1 71 ? -10.603 -13.093 2.662 1.00 87.56 71 GLN A N 1
ATOM 499 C CA . GLN A 1 71 ? -9.744 -12.500 1.630 1.00 87.56 71 GLN A CA 1
ATOM 500 C C . GLN A 1 71 ? -8.296 -12.979 1.753 1.00 87.56 71 GLN A C 1
ATOM 502 O O . GLN A 1 71 ? -7.644 -13.251 0.750 1.00 87.56 71 GLN A O 1
ATOM 507 N N . VAL A 1 72 ? -7.787 -13.135 2.979 1.00 90.94 72 VAL A N 1
ATOM 508 C CA . VAL A 1 72 ? -6.454 -13.712 3.213 1.00 90.94 72 VAL A CA 1
ATOM 509 C C . VAL A 1 72 ? -6.381 -15.144 2.680 1.00 90.94 72 VAL A C 1
ATOM 511 O O . VAL A 1 72 ? -5.376 -15.506 2.068 1.00 90.94 72 VAL A O 1
ATOM 514 N N . LYS A 1 73 ? -7.440 -15.941 2.868 1.00 91.50 73 LYS A N 1
ATOM 515 C CA . LYS A 1 73 ? -7.538 -17.300 2.327 1.00 91.50 73 LYS A CA 1
ATOM 516 C C . LYS A 1 73 ? -7.519 -17.309 0.801 1.00 91.50 73 LYS A C 1
ATOM 518 O O . LYS A 1 73 ? -6.726 -18.041 0.221 1.00 91.50 73 LYS A O 1
ATOM 523 N N . GLU A 1 74 ? -8.327 -16.472 0.162 1.00 91.81 74 GLU A N 1
ATOM 524 C CA . GLU A 1 74 ? -8.387 -16.378 -1.301 1.00 91.81 74 GLU A CA 1
ATOM 525 C C . GLU A 1 74 ? -7.031 -15.960 -1.897 1.00 91.81 74 GLU A C 1
ATOM 527 O O . GLU A 1 74 ? -6.523 -16.594 -2.821 1.00 91.81 74 GLU A O 1
ATOM 532 N N . ILE A 1 75 ? -6.373 -14.959 -1.300 1.00 89.25 75 ILE A N 1
ATOM 533 C CA . ILE A 1 75 ? -5.023 -14.531 -1.699 1.00 89.25 75 ILE A CA 1
ATOM 534 C C . ILE A 1 75 ? -4.010 -15.668 -1.509 1.00 89.25 75 ILE A C 1
ATOM 536 O O . ILE A 1 75 ? -3.132 -15.865 -2.351 1.00 89.25 75 ILE A O 1
ATOM 540 N N . ALA A 1 76 ? -4.115 -16.417 -0.410 1.00 89.69 76 ALA A N 1
ATOM 541 C CA . ALA A 1 76 ? -3.239 -17.545 -0.128 1.00 89.69 76 ALA A CA 1
ATOM 542 C C . ALA A 1 76 ? -3.437 -18.704 -1.117 1.00 89.69 76 ALA A C 1
ATOM 544 O O . ALA A 1 76 ? -2.448 -19.314 -1.510 1.00 89.69 76 ALA A O 1
ATOM 545 N N . GLU A 1 77 ? -4.669 -18.988 -1.549 1.00 89.94 77 GLU A N 1
ATOM 546 C CA . GLU A 1 77 ? -4.970 -20.005 -2.567 1.00 89.94 77 GLU A CA 1
ATOM 547 C C . GLU A 1 77 ? -4.429 -19.601 -3.940 1.00 89.94 77 GLU A C 1
ATOM 549 O O . GLU A 1 77 ? -3.723 -20.387 -4.574 1.00 89.94 77 GLU A O 1
ATOM 554 N N . LEU A 1 78 ? -4.679 -18.357 -4.357 1.00 89.19 78 LEU A N 1
ATOM 555 C CA . LEU A 1 78 ? -4.200 -17.822 -5.633 1.00 89.19 78 LEU A CA 1
ATOM 556 C C . LEU A 1 78 ? -2.671 -17.804 -5.712 1.00 89.19 78 LEU A C 1
ATOM 558 O O . LEU A 1 78 ? -2.101 -18.101 -6.758 1.00 89.19 78 LEU A O 1
ATOM 562 N N . LYS A 1 79 ? -2.003 -17.483 -4.599 1.00 85.94 79 LYS A N 1
ATOM 563 C CA . LYS A 1 79 ? -0.542 -17.373 -4.524 1.00 85.94 79 LYS A CA 1
ATOM 564 C C . LYS A 1 79 ? 0.148 -18.673 -4.101 1.00 85.94 79 LYS A C 1
ATOM 566 O O . LYS A 1 79 ? 1.373 -18.727 -4.060 1.00 85.94 79 LYS A O 1
ATOM 571 N N . LYS A 1 80 ? -0.604 -19.736 -3.789 1.00 81.25 80 LYS A N 1
ATOM 572 C CA . LYS A 1 80 ? -0.060 -21.038 -3.367 1.00 81.25 80 LYS A CA 1
ATOM 573 C C . LYS A 1 80 ? 0.955 -21.643 -4.351 1.00 81.25 80 LYS A C 1
ATOM 575 O O . LYS A 1 80 ? 1.902 -22.252 -3.864 1.00 81.25 80 LYS A O 1
ATOM 580 N N . PRO A 1 81 ? 0.816 -21.494 -5.683 1.00 84.12 81 PRO A N 1
ATOM 581 C CA . PRO A 1 81 ? 1.841 -21.953 -6.623 1.00 84.12 81 PRO A CA 1
ATOM 582 C C . PRO A 1 81 ? 3.188 -21.230 -6.466 1.00 84.12 81 PRO A C 1
ATOM 584 O O . PRO A 1 81 ? 4.225 -21.817 -6.754 1.00 84.12 81 PRO A O 1
ATOM 587 N N . ASP A 1 82 ? 3.171 -19.987 -5.976 1.00 84.56 82 ASP A N 1
ATOM 588 C CA . ASP A 1 82 ? 4.352 -19.129 -5.811 1.00 84.56 82 ASP A CA 1
ATOM 589 C C . ASP A 1 82 ? 4.926 -19.158 -4.383 1.00 84.56 82 ASP A C 1
ATOM 591 O O . ASP A 1 82 ? 5.949 -18.532 -4.095 1.00 84.56 82 ASP A O 1
ATOM 595 N N . LEU A 1 83 ? 4.245 -19.830 -3.452 1.00 79.25 83 LEU A N 1
ATOM 596 C CA . LEU A 1 83 ? 4.624 -19.908 -2.046 1.00 79.25 83 LEU A CA 1
ATOM 597 C C . LEU A 1 83 ? 5.245 -21.271 -1.744 1.00 79.25 83 LEU A C 1
ATOM 599 O O . LEU A 1 83 ? 4.679 -22.315 -2.049 1.00 79.25 83 LEU A O 1
ATOM 603 N N . ASN A 1 84 ? 6.358 -21.267 -1.011 1.00 81.69 84 ASN A N 1
ATOM 604 C CA . ASN A 1 84 ? 6.996 -22.489 -0.501 1.00 81.69 84 ASN A CA 1
ATOM 605 C C . ASN A 1 84 ? 6.244 -23.112 0.697 1.00 81.69 84 ASN A C 1
ATOM 607 O O . ASN A 1 84 ? 6.824 -23.858 1.485 1.00 81.69 84 ASN A O 1
ATOM 611 N N . SER A 1 85 ? 4.974 -22.763 0.903 1.00 77.88 85 SER A N 1
ATOM 612 C CA . SER A 1 85 ? 4.186 -23.190 2.056 1.00 77.88 85 SER A CA 1
ATOM 613 C C . SER A 1 85 ? 3.672 -24.622 1.885 1.00 77.88 85 SER A C 1
ATOM 615 O O . SER A 1 85 ? 3.037 -24.979 0.894 1.00 77.88 85 SER A O 1
ATOM 617 N N . ALA A 1 86 ? 3.903 -25.451 2.906 1.00 80.56 86 ALA A N 1
ATOM 618 C CA . ALA A 1 86 ? 3.475 -26.851 2.918 1.00 80.56 86 ALA A CA 1
ATOM 619 C C . ALA A 1 86 ? 1.950 -27.028 3.086 1.00 80.56 86 ALA A C 1
ATOM 621 O O . ALA A 1 86 ? 1.414 -28.092 2.785 1.00 80.56 86 ALA A O 1
ATOM 622 N N . SER A 1 87 ? 1.238 -25.998 3.555 1.00 88.06 87 SER A N 1
ATOM 623 C CA . SER A 1 87 ? -0.209 -26.024 3.788 1.00 88.06 87 SER A CA 1
ATOM 624 C C . SER A 1 87 ? -0.856 -24.669 3.496 1.00 88.06 87 SER A C 1
ATOM 626 O O . SER A 1 87 ? -0.190 -23.628 3.475 1.00 88.06 87 SER A O 1
ATOM 628 N N . LEU A 1 88 ? -2.176 -24.678 3.283 1.00 85.31 88 LEU A N 1
ATOM 629 C CA . LEU A 1 88 ? -2.952 -23.453 3.081 1.00 85.31 88 LEU A CA 1
ATOM 630 C C . LEU A 1 88 ? -2.910 -22.544 4.320 1.00 85.31 88 LEU A C 1
ATOM 632 O O . LEU A 1 88 ? -2.776 -21.335 4.182 1.00 85.31 88 LEU A O 1
ATOM 636 N N . GLU A 1 89 ? -2.928 -23.112 5.526 1.00 87.38 89 GLU A N 1
ATOM 637 C CA . GLU A 1 89 ? -2.801 -22.341 6.770 1.00 87.38 89 GLU A CA 1
ATOM 638 C C . GLU A 1 89 ? -1.452 -21.620 6.875 1.00 87.38 89 GLU A C 1
ATOM 640 O O . GLU A 1 89 ? -1.396 -20.449 7.253 1.00 87.38 89 GLU A O 1
ATOM 645 N N . ALA A 1 90 ? -0.357 -22.280 6.480 1.00 88.88 90 ALA A N 1
ATOM 646 C CA . ALA A 1 90 ? 0.958 -21.648 6.453 1.00 88.88 90 ALA A CA 1
ATOM 647 C C . ALA A 1 90 ? 1.005 -20.507 5.422 1.00 88.88 90 ALA A C 1
ATOM 649 O O . ALA A 1 90 ? 1.535 -19.435 5.712 1.00 88.88 90 ALA A O 1
ATOM 650 N N . ALA A 1 91 ? 0.388 -20.700 4.250 1.00 89.50 91 ALA A N 1
ATOM 651 C CA . ALA A 1 91 ? 0.240 -19.659 3.233 1.00 89.50 91 ALA A CA 1
ATOM 652 C C . ALA A 1 91 ? -0.558 -18.452 3.763 1.00 89.50 91 ALA A C 1
ATOM 654 O O . ALA A 1 91 ? -0.124 -17.309 3.620 1.00 89.50 91 ALA A O 1
ATOM 655 N N . MET A 1 92 ? -1.682 -18.703 4.438 1.00 91.81 92 MET A N 1
ATOM 656 C C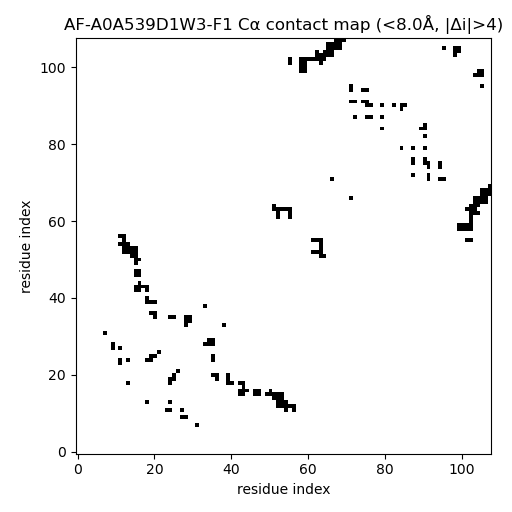A . MET A 1 92 ? -2.506 -17.667 5.064 1.00 91.81 92 MET A CA 1
ATOM 657 C C . MET A 1 92 ? -1.733 -16.896 6.135 1.00 91.81 92 MET A C 1
ATOM 659 O O . MET A 1 92 ? -1.802 -15.670 6.16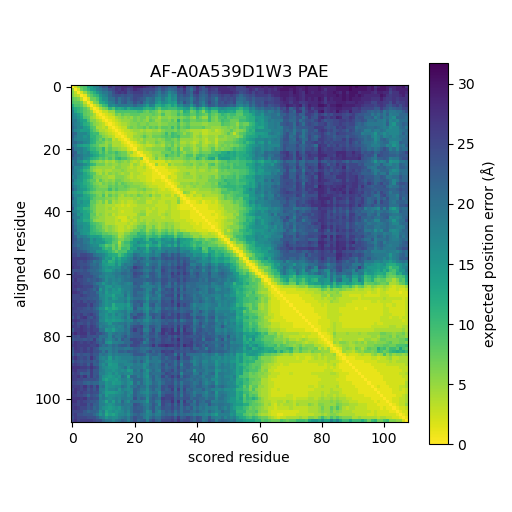5 1.00 91.81 92 MET A O 1
ATOM 663 N N . SER A 1 93 ? -0.946 -17.580 6.969 1.00 90.19 93 SER A N 1
ATOM 664 C CA . SER A 1 93 ? -0.101 -16.939 7.984 1.00 90.19 93 SER A CA 1
ATOM 665 C C . SER A 1 93 ? 0.963 -16.024 7.361 1.00 90.19 93 SER A C 1
ATOM 667 O O . SER A 1 93 ? 1.166 -14.901 7.824 1.00 90.19 93 SER A O 1
ATOM 669 N N . MET A 1 94 ? 1.584 -16.439 6.249 1.00 89.62 94 MET A N 1
ATOM 670 C CA . MET A 1 94 ? 2.537 -15.602 5.504 1.00 89.62 94 MET A CA 1
ATOM 671 C C . MET A 1 94 ? 1.871 -14.348 4.917 1.00 89.62 94 MET A C 1
ATOM 673 O O . MET A 1 94 ? 2.406 -13.239 5.027 1.00 89.62 94 MET A O 1
ATOM 677 N N . VAL A 1 95 ? 0.686 -14.505 4.321 1.00 89.88 95 VAL A N 1
ATOM 678 C CA . VAL A 1 95 ? -0.097 -13.389 3.768 1.00 89.88 95 VAL A CA 1
ATOM 679 C C . VAL A 1 95 ? -0.549 -12.439 4.881 1.00 89.88 95 VAL A C 1
ATOM 681 O O . VAL A 1 95 ? -0.367 -11.229 4.756 1.00 89.88 95 VAL A O 1
ATOM 684 N N . ALA A 1 96 ? -1.046 -12.965 6.002 1.00 88.50 96 ALA A N 1
ATOM 685 C CA . ALA A 1 96 ? -1.450 -12.181 7.166 1.00 88.50 96 ALA A CA 1
ATOM 686 C C . ALA A 1 96 ? -0.270 -11.431 7.804 1.00 88.50 96 ALA A C 1
ATOM 688 O O . ALA A 1 96 ? -0.400 -10.261 8.159 1.00 88.50 96 ALA A O 1
ATOM 689 N N . GLY A 1 97 ? 0.898 -12.068 7.921 1.00 87.88 97 GLY A N 1
ATOM 690 C CA . GLY A 1 97 ? 2.119 -11.425 8.411 1.00 87.88 97 GLY A CA 1
ATOM 691 C C . GLY A 1 97 ? 2.559 -10.264 7.518 1.00 87.88 97 GLY A C 1
ATOM 692 O O . GLY A 1 97 ? 2.892 -9.187 8.013 1.00 87.88 97 GLY A O 1
ATOM 693 N N . THR A 1 98 ? 2.468 -10.449 6.199 1.00 86.88 98 THR A N 1
ATOM 694 C CA . THR A 1 98 ? 2.753 -9.395 5.216 1.00 86.88 98 THR A CA 1
ATOM 695 C C . THR A 1 98 ? 1.745 -8.251 5.335 1.00 86.88 98 THR A C 1
ATOM 697 O O . THR A 1 98 ? 2.143 -7.091 5.395 1.00 86.88 98 THR A O 1
ATOM 700 N N . ALA A 1 99 ? 0.449 -8.562 5.441 1.00 86.00 99 ALA A N 1
ATOM 701 C CA . ALA A 1 99 ? -0.611 -7.576 5.636 1.00 86.00 99 ALA A CA 1
ATOM 702 C C . ALA A 1 99 ? -0.364 -6.731 6.897 1.00 86.00 99 ALA A C 1
ATOM 704 O O . ALA A 1 99 ? -0.314 -5.505 6.807 1.00 86.00 99 ALA A O 1
ATOM 705 N N . ARG A 1 100 ? -0.081 -7.370 8.040 1.00 84.19 100 ARG A N 1
ATOM 706 C CA . ARG A 1 100 ? 0.242 -6.679 9.299 1.00 84.19 100 ARG A CA 1
ATOM 707 C C . ARG A 1 100 ? 1.466 -5.782 9.157 1.00 84.19 100 ARG A C 1
ATOM 709 O O . ARG A 1 100 ? 1.387 -4.607 9.495 1.00 84.19 100 ARG A O 1
ATOM 716 N N . SER A 1 101 ? 2.553 -6.291 8.571 1.00 80.06 101 SER A N 1
ATOM 717 C CA . SER A 1 101 ? 3.769 -5.500 8.339 1.00 80.06 101 SER A CA 1
ATOM 718 C C . SER A 1 101 ? 3.537 -4.311 7.405 1.00 80.06 101 SER A C 1
ATOM 720 O O . SER A 1 101 ? 4.257 -3.322 7.491 1.00 80.06 101 SER A O 1
ATOM 722 N N . MET A 1 102 ? 2.548 -4.374 6.516 1.00 78.62 102 MET A N 1
ATOM 723 C CA . MET A 1 102 ? 2.160 -3.246 5.665 1.00 78.62 102 MET A CA 1
ATOM 724 C C . MET A 1 102 ? 1.182 -2.282 6.353 1.00 78.62 102 MET A C 1
ATOM 726 O O . MET A 1 102 ? 0.800 -1.281 5.754 1.00 78.62 102 MET A O 1
ATOM 730 N N . GLY A 1 103 ? 0.791 -2.540 7.605 1.00 72.50 103 GLY A N 1
ATOM 731 C CA . GLY A 1 103 ? -0.197 -1.746 8.335 1.00 72.50 103 GLY A CA 1
ATOM 732 C C . GLY A 1 103 ? -1.642 -2.081 7.959 1.00 72.50 103 GLY A C 1
ATOM 733 O O . GLY A 1 103 ? -2.518 -1.236 8.097 1.00 72.50 103 GLY A O 1
ATOM 734 N N . ILE A 1 104 ? -1.916 -3.277 7.450 1.00 82.44 104 ILE A N 1
ATOM 735 C CA . ILE A 1 104 ? -3.271 -3.745 7.153 1.00 82.44 104 ILE A CA 1
ATOM 736 C C . ILE A 1 104 ? -3.741 -4.633 8.309 1.00 82.44 104 ILE A C 1
ATOM 738 O O . ILE A 1 104 ? -3.084 -5.617 8.654 1.00 82.44 104 ILE A O 1
ATOM 742 N N . ASP A 1 105 ? -4.887 -4.295 8.901 1.00 82.81 105 ASP A N 1
ATOM 743 C CA . ASP A 1 105 ? -5.523 -5.145 9.909 1.00 82.81 105 ASP A CA 1
ATOM 744 C C . ASP A 1 105 ? -6.132 -6.380 9.253 1.00 82.81 105 ASP A C 1
ATOM 746 O O . ASP A 1 105 ? -6.840 -6.275 8.253 1.00 82.81 105 ASP A O 1
ATOM 750 N N . VAL A 1 106 ? -5.913 -7.538 9.866 1.00 85.12 106 VAL A N 1
ATOM 751 C CA . VAL A 1 106 ? -6.646 -8.757 9.527 1.00 85.12 106 VAL A CA 1
ATOM 752 C C . VAL A 1 106 ? -7.810 -8.868 10.505 1.00 85.12 106 VAL A C 1
ATOM 754 O O . VAL A 1 106 ? -7.578 -8.985 11.708 1.00 85.12 106 VAL A O 1
ATOM 757 N N . ILE A 1 107 ? -9.031 -8.756 9.990 1.00 82.94 107 ILE A N 1
ATOM 758 C CA . ILE A 1 107 ? -10.283 -8.862 10.747 1.00 82.94 107 ILE A CA 1
ATOM 759 C C . ILE A 1 107 ? -10.985 -10.180 10.401 1.00 82.94 107 ILE A C 1
ATOM 761 O O . ILE A 1 107 ? -10.805 -10.687 9.295 1.00 82.94 107 ILE A O 1
ATOM 765 N N . ASP A 1 108 ? -11.760 -10.730 11.333 1.00 74.75 108 ASP A N 1
ATOM 766 C CA . ASP A 1 108 ? -12.619 -11.891 11.057 1.00 74.75 108 ASP A CA 1
ATOM 767 C C . ASP A 1 108 ? -13.886 -11.500 10.290 1.00 74.75 108 ASP A C 1
ATOM 769 O O . ASP A 1 108 ? -14.465 -10.430 10.599 1.00 74.75 108 ASP A O 1
#

Secondary structure (DSSP, 8-state):
-------------EETT---SSTTHHHHHHHTT--HHHHHHHHHHHHTTS-SEE--SSTTTS--EEEEHHHHHHHHHHHGGG---SSHHHHHHHHHHHHHHTTEEEE-

Sequence (108 aa):
MAKKVLDKTIKLQIPAGAANPSPPIGPALGQAGVNIMEFCKAFNAATQGQPGLIGSGEPNRNKVGRVTTAQVKEIAELKKPDLNSASLEAAMSMVAGTARSMGIDVID

Solvent-accessible surface area (backbone atoms only — not comparable to full-atom values): 6322 Å² total; per-residue (Å²): 134,82,82,82,70,81,83,76,82,79,89,69,69,43,47,41,54,60,51,56,67,51,85,73,48,28,62,57,33,50,77,68,73,45,63,51,68,60,48,26,53,52,49,20,65,72,22,64,86,49,88,41,42,52,57,64,87,47,64,68,76,50,75,48,47,75,45,40,55,67,55,38,44,54,55,23,62,75,43,43,89,82,43,96,51,93,41,70,67,54,30,25,50,53,49,49,52,50,36,38,52,55,9,24,45,80,41,127